Protein AF-A0ABD5MUF9-F1 (afdb_monomer)

Solvent-accessible surface area (backbone atoms only — not comparable to full-atom values): 9099 Å² total; per-residue (Å²): 129,83,79,82,75,67,53,58,84,74,44,80,39,81,43,61,37,58,87,75,66,50,76,43,80,43,74,34,86,46,48,68,30,83,45,72,37,87,88,76,69,48,63,31,39,34,41,48,25,14,28,60,41,70,47,76,44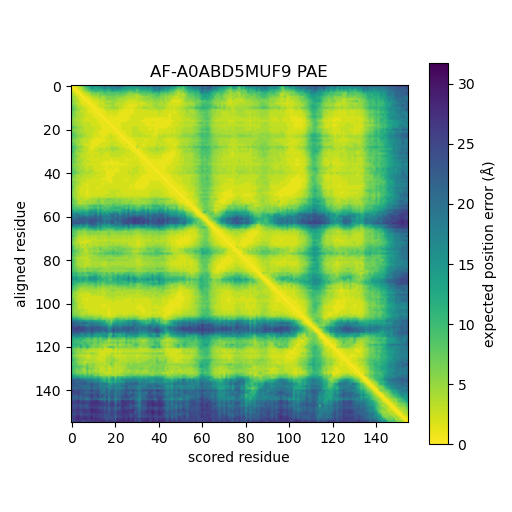,74,55,86,88,59,74,91,44,49,34,41,35,43,33,36,32,27,32,74,92,70,42,76,49,72,44,45,42,46,32,71,74,54,64,85,77,81,70,52,64,70,37,42,33,36,41,22,19,38,67,39,86,40,97,51,99,86,45,79,40,74,41,55,28,29,40,31,28,61,85,76,71,46,71,42,57,37,52,83,84,53,63,66,72,81,77,69,64,68,67,57,58,61,64,56,74,72,111

Foldseek 3Di:
DPDQFDWDDFAWFFDQALPPRDTDTDGGPFQWDWDADPPPRAIKIKGKWFWQDKDKDDDPPDDPQKIWMWTWTAGPPRDIAIFIFIFPHSDDQDHDGGFIKMWIWHWDQDPDNPDTDTWTFKMAGRVVRDMTGTDGPGDRPPPPPPPVVVVVVVD

pLDDT: mean 79.47, std 16.65, range [44.06, 97.06]

Nearest PDB structures (foldseek):
  3kjp-assembly1_A  TM=4.477E-01  e=1.718E-01  Homo sapiens
  7qxs-assembly1_P  TM=5.725E-01  e=8.587E-01  Homo sapiens
  4me3-assembly1_A  TM=2.870E-01  e=5.110E-01  Thermoplasma acidophilum
  6tny-assembly1_A  TM=5.438E-01  e=6.847E+00  Homo sapiens
  5uc0-assembly1_A  TM=3.154E-01  e=5.563E+00  Brucella abortus 2308

Secondary structure (DSSP, 8-state):
-PPPPPPPPPEEEEEE-TTT--EEEEEE-SSEEEEE-TTT--EEEEEEEEEEEEEEEE-TTS-TT-EEEEEEEEEGGGEEEEEEEEESS-------TT-EEEEEEEEEE-SSTT-EEEEEEEEEETTTTEEEEB-TT---TTSSTHHHHHHHTT-

Mean predicted aligned error: 8.71 Å

Radius of gyration: 15.87 Å; Cα contacts (8 Å, |Δi|>4): 346; chains: 1; bounding box: 39×47×42 Å

Structure (mmCIF, N/CA/C/O backbone):
data_AF-A0ABD5MUF9-F1
#
_entry.id   AF-A0ABD5MUF9-F1
#
loop_
_atom_site.group_PDB
_atom_site.id
_atom_site.type_symbol
_atom_site.label_atom_id
_atom_site.label_alt_id
_atom_site.label_comp_id
_atom_site.label_asym_id
_atom_site.label_entity_id
_atom_site.label_seq_id
_atom_site.pdbx_PDB_ins_code
_atom_site.Cartn_x
_atom_site.Cartn_y
_atom_site.Cartn_z
_atom_site.occupancy
_atom_site.B_iso_or_equiv
_atom_site.auth_seq_id
_atom_site.auth_comp_id
_atom_site.auth_asym_id
_atom_site.auth_atom_id
_atom_site.pdbx_PDB_model_num
ATOM 1 N N . MET A 1 1 ? 15.745 -0.325 -24.634 1.00 50.88 1 MET A N 1
ATOM 2 C CA . MET A 1 1 ? 15.212 0.650 -23.654 1.00 50.88 1 MET A CA 1
ATOM 3 C C . MET A 1 1 ? 14.303 -0.078 -22.671 1.00 50.88 1 MET A C 1
ATOM 5 O O . MET A 1 1 ? 13.508 -0.891 -23.134 1.00 50.88 1 MET A O 1
ATOM 9 N N . PRO A 1 2 ? 14.425 0.123 -21.346 1.00 61.91 2 PRO A N 1
ATOM 10 C CA . PRO A 1 2 ? 13.511 -0.502 -20.392 1.00 61.91 2 PRO A CA 1
ATOM 11 C C . PRO A 1 2 ? 12.081 0.002 -20.634 1.00 61.91 2 PRO A C 1
ATOM 13 O O . PRO A 1 2 ? 11.870 1.205 -20.775 1.00 61.91 2 PRO A O 1
ATOM 16 N N . LYS A 1 3 ? 11.105 -0.917 -20.708 1.00 73.62 3 LYS A N 1
ATOM 17 C CA . LYS A 1 3 ? 9.683 -0.560 -20.840 1.00 73.62 3 LYS A CA 1
ATOM 18 C C . LYS A 1 3 ? 9.282 0.342 -19.671 1.00 73.62 3 LYS A C 1
ATOM 20 O O . LYS A 1 3 ? 9.542 -0.007 -18.516 1.00 73.62 3 LYS A O 1
ATOM 25 N N . ARG A 1 4 ? 8.662 1.484 -19.980 1.00 79.38 4 ARG A N 1
ATOM 26 C CA . ARG A 1 4 ? 8.078 2.376 -18.976 1.00 79.38 4 ARG A CA 1
ATOM 27 C C . ARG A 1 4 ? 7.015 1.589 -18.210 1.00 79.38 4 ARG A C 1
ATOM 29 O O . ARG A 1 4 ? 6.207 0.901 -18.823 1.00 79.38 4 ARG A O 1
ATOM 36 N N . LEU A 1 5 ? 7.084 1.627 -16.886 1.00 83.62 5 LEU A N 1
ATOM 37 C CA . LEU A 1 5 ? 6.049 1.047 -16.039 1.00 83.62 5 LEU A CA 1
ATOM 38 C C . LEU A 1 5 ? 4.884 2.024 -15.965 1.00 83.62 5 LEU A C 1
ATOM 40 O O . LEU A 1 5 ? 5.111 3.224 -15.843 1.00 83.62 5 LEU A O 1
ATOM 44 N N . GLU A 1 6 ? 3.670 1.498 -16.040 1.00 84.81 6 GLU A N 1
ATOM 45 C CA . GLU A 1 6 ? 2.448 2.292 -15.989 1.00 84.81 6 GLU A CA 1
ATOM 46 C C . GLU A 1 6 ? 1.910 2.363 -14.551 1.00 84.81 6 GLU A C 1
ATOM 48 O O . GLU A 1 6 ? 2.137 1.439 -13.752 1.00 84.81 6 GLU A O 1
ATOM 53 N N . PRO A 1 7 ? 1.229 3.464 -14.185 1.00 85.69 7 PRO A N 1
ATOM 54 C CA . PRO A 1 7 ? 0.485 3.519 -12.937 1.00 85.69 7 PRO A CA 1
ATOM 55 C C . PRO A 1 7 ? -0.609 2.438 -12.925 1.00 85.69 7 PRO A C 1
ATOM 57 O O . PRO A 1 7 ? -1.060 1.999 -13.986 1.00 85.69 7 PRO A O 1
ATOM 60 N N . PRO A 1 8 ? -1.041 1.997 -11.736 1.00 90.06 8 PRO A N 1
ATOM 61 C CA . PRO A 1 8 ? -2.075 0.981 -11.636 1.00 90.06 8 PRO A CA 1
ATOM 62 C C . PRO A 1 8 ? -3.407 1.512 -12.194 1.00 90.06 8 PRO A C 1
ATOM 64 O O . PRO A 1 8 ? -3.678 2.712 -12.062 1.00 90.06 8 PRO A O 1
ATOM 67 N N . PRO A 1 9 ? -4.248 0.649 -12.795 1.00 92.25 9 PRO A N 1
ATOM 68 C CA . PRO A 1 9 ? -5.599 1.039 -13.173 1.00 92.25 9 PRO A CA 1
ATOM 69 C C . PRO A 1 9 ? -6.398 1.491 -11.941 1.00 92.25 9 PRO A C 1
ATOM 71 O O . PRO A 1 9 ? -6.075 1.161 -10.805 1.00 92.25 9 PRO A O 1
ATOM 74 N N . LEU A 1 10 ? -7.434 2.289 -12.166 1.00 92.88 10 LEU A N 1
ATOM 75 C CA . LEU A 1 10 ? -8.369 2.705 -11.122 1.00 92.88 10 LEU A CA 1
ATOM 76 C C . LEU A 1 10 ? -9.572 1.758 -11.109 1.00 92.88 10 LEU A C 1
ATOM 78 O O . LEU A 1 10 ? -9.891 1.156 -12.136 1.00 92.88 10 LEU A O 1
ATOM 82 N N . GLY A 1 11 ? -10.246 1.630 -9.966 1.00 93.56 11 GLY A N 1
ATOM 83 C CA . GLY A 1 11 ? -11.411 0.755 -9.840 1.00 93.56 11 GLY A CA 1
ATOM 84 C C . GLY A 1 11 ? -11.533 0.049 -8.487 1.00 93.56 11 GLY A C 1
ATOM 85 O O . GLY A 1 11 ? -10.944 0.491 -7.495 1.00 93.56 11 GLY A O 1
ATOM 86 N N . PRO A 1 12 ? -12.321 -1.040 -8.426 1.00 95.44 12 PRO A N 1
ATOM 87 C CA . PRO A 1 12 ? -12.573 -1.760 -7.189 1.00 95.44 12 PRO A CA 1
ATOM 88 C C . PRO A 1 12 ? -11.376 -2.629 -6.791 1.00 95.44 12 PRO A C 1
ATOM 90 O O . PRO A 1 12 ? -10.950 -3.516 -7.529 1.00 95.44 12 PRO A O 1
ATOM 93 N N . TYR A 1 13 ? -10.890 -2.428 -5.570 1.00 94.75 13 TYR A N 1
ATOM 94 C CA . TYR A 1 13 ? -9.824 -3.220 -4.964 1.00 94.75 13 TYR A CA 1
ATOM 95 C C . TYR A 1 13 ? -10.258 -3.774 -3.614 1.00 94.75 13 TYR A C 1
ATOM 97 O O . TYR A 1 13 ? -10.987 -3.118 -2.874 1.00 94.75 13 TYR A O 1
ATOM 105 N N . ARG A 1 14 ? -9.807 -4.986 -3.273 1.00 94.88 14 ARG A N 1
ATOM 106 C CA . ARG A 1 14 ? -9.969 -5.533 -1.919 1.00 94.88 14 ARG A CA 1
ATOM 107 C C . ARG A 1 14 ? -8.889 -4.940 -1.025 1.00 94.88 14 ARG A C 1
ATOM 109 O O . ARG A 1 14 ? -7.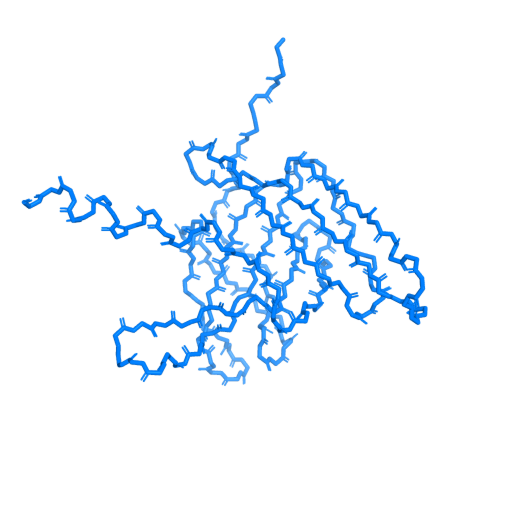725 -5.315 -1.127 1.00 94.88 14 ARG A O 1
ATOM 116 N N . ILE A 1 15 ? -9.287 -4.006 -0.173 1.00 94.50 15 ILE A N 1
ATOM 117 C CA . ILE A 1 15 ? -8.395 -3.261 0.707 1.00 94.50 15 ILE A CA 1
ATOM 118 C C . ILE A 1 15 ? -8.672 -3.657 2.152 1.00 94.50 15 ILE A C 1
ATOM 120 O O . ILE A 1 15 ? -9.818 -3.776 2.579 1.00 94.50 15 ILE A O 1
ATOM 124 N N . VAL A 1 16 ? -7.601 -3.850 2.913 1.00 95.00 16 VAL A N 1
ATOM 125 C CA . VAL A 1 16 ? -7.680 -4.110 4.350 1.00 95.00 16 VAL A CA 1
ATOM 126 C C . VAL A 1 16 ? -7.717 -2.785 5.110 1.00 95.00 16 VAL A C 1
ATOM 128 O O . VAL A 1 16 ? -6.868 -1.915 4.900 1.00 95.00 16 VAL A O 1
ATOM 131 N N . CYS A 1 17 ? -8.684 -2.638 6.011 1.00 94.38 17 CYS A N 1
ATOM 132 C CA . CYS A 1 17 ? -8.807 -1.477 6.880 1.00 94.38 17 CYS A CA 1
ATOM 133 C C . CYS A 1 17 ? -7.624 -1.401 7.866 1.00 94.38 17 CYS A C 1
ATOM 135 O O . CYS A 1 17 ? -7.423 -2.338 8.640 1.00 94.38 17 CYS A O 1
ATOM 137 N N . PRO A 1 18 ? -6.907 -0.266 7.959 1.00 92.88 18 PRO A N 1
ATOM 138 C CA . PRO A 1 18 ? -5.770 -0.125 8.869 1.00 92.88 18 PRO A CA 1
ATOM 139 C C . PRO A 1 18 ? -6.153 -0.018 10.357 1.00 92.88 18 PRO A C 1
ATOM 141 O O . PRO A 1 18 ? -5.269 0.048 11.205 1.00 92.88 18 PRO A O 1
ATOM 144 N N . TYR A 1 19 ? -7.446 0.058 10.694 1.00 91.62 19 TYR A N 1
ATOM 145 C CA . TYR A 1 19 ? -7.915 0.183 12.082 1.00 91.62 19 TYR A CA 1
ATOM 146 C C . TYR A 1 19 ? -8.461 -1.106 12.687 1.00 91.62 19 TYR A C 1
ATOM 148 O O . TYR A 1 19 ? -8.434 -1.245 13.904 1.00 91.62 19 TYR A O 1
ATOM 156 N N . CYS A 1 20 ? -9.054 -1.976 11.870 1.00 94.19 20 CYS A N 1
ATOM 157 C CA . CYS A 1 20 ? -9.742 -3.180 12.348 1.00 94.19 20 CYS A CA 1
ATOM 158 C C . CYS A 1 20 ? -9.472 -4.411 11.482 1.00 94.19 20 CYS A C 1
ATOM 160 O O . CYS A 1 20 ? -10.107 -5.436 11.693 1.00 94.19 20 CYS A O 1
ATOM 162 N N . GLU A 1 21 ? -8.607 -4.287 10.471 1.00 93.69 21 GLU A N 1
ATOM 163 C CA . GLU A 1 21 ? -8.122 -5.388 9.628 1.00 93.69 21 GLU A CA 1
ATOM 164 C C . GLU A 1 21 ? -9.200 -6.135 8.819 1.00 93.69 21 GLU A C 1
ATOM 166 O O . GLU A 1 21 ? -8.908 -7.096 8.107 1.00 93.69 21 GLU A O 1
ATOM 171 N N . SER A 1 22 ? -10.445 -5.651 8.844 1.00 95.38 22 SER A N 1
ATOM 172 C CA . SER A 1 22 ? -11.501 -6.114 7.942 1.00 95.38 22 SER A CA 1
ATOM 173 C C . SER A 1 22 ? -11.165 -5.791 6.483 1.00 95.38 22 SER A C 1
ATOM 175 O O . SER A 1 22 ? -10.512 -4.788 6.178 1.00 95.38 22 SER A O 1
ATOM 177 N N . LYS A 1 23 ? -11.594 -6.672 5.576 1.00 94.44 23 LYS A N 1
ATOM 178 C CA . LYS A 1 23 ? -11.379 -6.551 4.131 1.00 94.44 23 LYS A CA 1
ATOM 179 C C . LYS A 1 23 ? -12.646 -6.039 3.470 1.00 94.44 23 LYS A C 1
ATOM 181 O O . LYS A 1 23 ? -13.646 -6.747 3.479 1.00 94.44 23 LYS A O 1
ATOM 1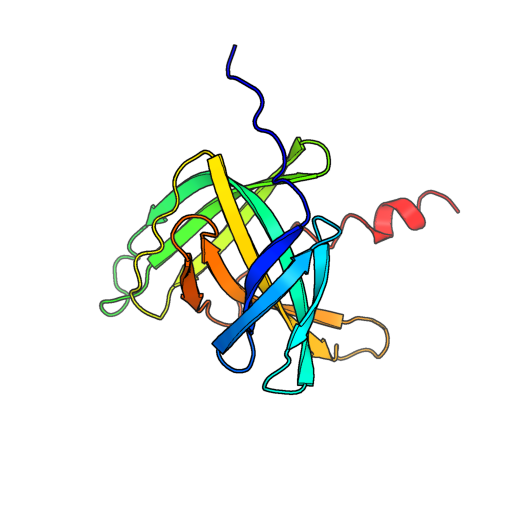86 N N . ASP A 1 24 ? -12.543 -4.892 2.812 1.00 93.94 24 ASP A N 1
ATOM 187 C CA . ASP A 1 24 ? -13.644 -4.274 2.078 1.00 93.94 24 ASP A CA 1
ATOM 188 C C . ASP A 1 24 ? -13.260 -4.027 0.619 1.00 93.94 24 ASP A C 1
ATOM 190 O O . ASP A 1 24 ? -12.096 -3.780 0.290 1.00 93.94 24 ASP A O 1
ATOM 194 N N . SER A 1 25 ? -14.249 -4.074 -0.274 1.00 95.56 25 SER A N 1
ATOM 195 C CA . SER A 1 25 ? -14.058 -3.591 -1.639 1.00 95.56 25 SER A CA 1
ATOM 196 C C . SER A 1 25 ? -14.164 -2.068 -1.650 1.00 95.56 25 SER A C 1
ATOM 198 O O . SER A 1 25 ? -15.203 -1.514 -1.305 1.00 95.56 25 SER A O 1
ATOM 200 N N . GLN A 1 26 ? -13.081 -1.396 -2.030 1.00 95.56 26 GLN A N 1
ATOM 201 C CA . GLN A 1 26 ? -12.996 0.059 -2.117 1.00 95.56 26 GLN A CA 1
ATOM 202 C C . GLN A 1 26 ? -12.817 0.459 -3.578 1.00 95.56 26 GLN A C 1
ATOM 204 O O . GLN A 1 26 ? -11.956 -0.087 -4.270 1.00 95.56 26 GLN A O 1
ATOM 209 N N . ASN A 1 27 ? -13.628 1.404 -4.051 1.00 94.88 27 ASN A N 1
ATOM 210 C CA . ASN A 1 27 ? -13.508 1.934 -5.404 1.00 94.88 27 ASN A CA 1
ATOM 211 C C . ASN A 1 27 ? -12.512 3.098 -5.414 1.00 94.88 27 ASN A C 1
ATOM 213 O O . ASN A 1 27 ? -12.837 4.207 -4.992 1.00 94.88 27 ASN A O 1
ATOM 217 N N . LEU A 1 28 ? -11.285 2.836 -5.859 1.00 93.75 28 LEU A N 1
ATOM 218 C CA . LEU A 1 28 ? -10.207 3.819 -5.852 1.00 93.75 28 LEU A CA 1
ATOM 219 C C . LEU A 1 28 ? -10.273 4.653 -7.131 1.00 93.75 28 LEU A C 1
ATOM 221 O O . LEU A 1 28 ? -10.048 4.143 -8.227 1.00 93.75 28 LEU A O 1
ATOM 225 N N . THR A 1 29 ? -10.574 5.941 -6.980 1.00 90.56 29 THR A N 1
ATOM 226 C CA . THR A 1 29 ? -10.743 6.894 -8.092 1.00 90.56 29 THR A CA 1
ATOM 227 C C . THR A 1 29 ? -9.494 7.720 -8.366 1.00 90.56 29 THR A C 1
ATOM 229 O O . THR A 1 29 ? -9.419 8.406 -9.378 1.00 90.56 29 THR A O 1
ATOM 232 N N . ASN A 1 30 ? -8.510 7.663 -7.471 1.00 91.25 30 ASN A N 1
ATOM 233 C CA . ASN A 1 30 ? -7.243 8.370 -7.574 1.00 91.25 30 ASN A CA 1
ATOM 234 C C . ASN A 1 30 ? -6.120 7.534 -6.951 1.00 91.25 30 ASN A C 1
ATOM 236 O O . ASN A 1 30 ? -6.359 6.682 -6.094 1.00 91.25 30 ASN A O 1
ATOM 240 N N . THR A 1 31 ? -4.868 7.851 -7.303 1.00 89.75 31 THR A N 1
ATOM 241 C CA . THR A 1 31 ? -3.677 7.298 -6.630 1.00 89.75 31 THR A CA 1
ATOM 242 C C . THR A 1 31 ? -3.748 7.451 -5.116 1.00 89.75 31 THR A C 1
ATOM 244 O O . THR A 1 31 ? -3.363 6.533 -4.406 1.00 89.75 31 THR A O 1
ATOM 247 N N . PHE A 1 32 ? -4.249 8.588 -4.631 1.00 90.19 32 PHE A N 1
ATOM 248 C CA . PHE A 1 32 ? -4.603 8.783 -3.231 1.00 90.19 32 PHE A CA 1
ATOM 249 C C . PHE A 1 32 ? -6.116 8.866 -3.118 1.00 90.19 32 PHE A C 1
ATOM 251 O O . PHE A 1 32 ? -6.713 9.779 -3.684 1.00 90.19 32 PHE A O 1
ATOM 258 N N . SER A 1 33 ? -6.716 7.931 -2.391 1.00 91.62 33 SER A N 1
ATOM 259 C CA . SER A 1 33 ? -8.163 7.876 -2.193 1.00 91.62 33 SER A CA 1
ATOM 260 C C . SER A 1 33 ? -8.489 7.811 -0.706 1.00 91.62 33 SER A C 1
ATOM 262 O O . SER A 1 33 ? -7.858 7.057 0.040 1.00 91.62 33 SER A O 1
ATOM 264 N N . ASP A 1 34 ? -9.471 8.600 -0.281 1.00 93.31 34 ASP A N 1
ATOM 265 C CA . ASP A 1 34 ? -10.073 8.468 1.043 1.00 93.31 34 ASP A CA 1
ATOM 266 C C . ASP A 1 34 ? -11.091 7.324 1.004 1.00 93.31 34 ASP A C 1
ATOM 268 O O . ASP A 1 34 ? -11.888 7.209 0.074 1.00 93.31 34 ASP A O 1
ATOM 272 N N . CYS A 1 35 ? -11.024 6.446 1.995 1.00 94.75 35 CYS A N 1
ATOM 273 C CA . CYS A 1 35 ? -11.855 5.257 2.125 1.00 94.75 35 CYS A CA 1
ATOM 274 C C . CYS A 1 35 ? -12.596 5.299 3.461 1.00 94.75 35 CYS A C 1
ATOM 276 O O . CYS A 1 35 ? -12.081 5.815 4.456 1.00 94.75 35 CYS A O 1
ATOM 278 N N . LEU A 1 36 ? -13.787 4.706 3.499 1.00 95.88 36 LEU A N 1
ATOM 279 C CA . LEU A 1 36 ? -14.557 4.501 4.721 1.00 95.88 36 LEU A CA 1
ATOM 280 C C . LEU A 1 36 ? -14.676 2.999 4.970 1.00 95.88 36 LEU A C 1
ATOM 282 O O . LEU A 1 36 ? -15.096 2.249 4.089 1.00 95.88 36 LEU A O 1
ATOM 286 N N . CYS A 1 37 ? -14.276 2.552 6.158 1.00 95.75 37 CYS A N 1
ATOM 287 C CA . CYS A 1 37 ? -14.411 1.153 6.544 1.00 95.75 37 CYS A CA 1
ATOM 288 C C . CYS A 1 37 ? -15.872 0.831 6.873 1.00 95.75 37 CYS A C 1
ATOM 290 O O . CYS A 1 37 ? -16.451 1.480 7.747 1.00 95.75 37 CYS A O 1
ATOM 292 N N . SER A 1 38 ? -16.445 -0.189 6.234 1.00 96.56 38 SER A N 1
ATOM 293 C CA . SER A 1 38 ? -17.830 -0.605 6.481 1.00 96.56 38 SER A CA 1
ATOM 294 C C . SER A 1 38 ? -18.002 -1.280 7.845 1.00 96.56 38 SER A C 1
ATOM 296 O O . SER A 1 38 ? -19.059 -1.172 8.458 1.00 96.56 38 SER A O 1
ATOM 298 N N . ASN A 1 39 ? -16.940 -1.911 8.358 1.00 97.06 39 ASN A N 1
ATOM 299 C CA . ASN A 1 39 ? -16.967 -2.638 9.625 1.00 97.06 39 ASN A CA 1
ATOM 300 C C . ASN A 1 39 ? -16.845 -1.721 10.855 1.00 97.06 39 ASN A C 1
ATOM 302 O O . ASN A 1 39 ? -17.572 -1.886 11.827 1.00 97.06 39 ASN A O 1
ATOM 306 N N . CYS A 1 40 ? -15.914 -0.758 10.846 1.00 96.56 40 CYS A N 1
ATOM 307 C CA . CYS A 1 40 ? -15.646 0.090 12.019 1.00 96.56 40 CYS A CA 1
ATOM 308 C C . CYS A 1 40 ? -16.031 1.565 11.847 1.00 96.56 40 CYS A C 1
ATOM 310 O O . CYS A 1 40 ? -15.836 2.349 12.776 1.00 96.56 40 CYS A O 1
ATOM 312 N N . GLY A 1 41 ? -16.516 1.966 10.667 1.00 95.81 41 GLY A N 1
ATOM 313 C CA . GLY A 1 41 ? -16.954 3.335 10.375 1.00 95.81 41 GLY A CA 1
ATOM 314 C C . GLY A 1 41 ? -15.840 4.387 10.349 1.00 95.81 41 GLY A C 1
ATOM 315 O O . GLY A 1 41 ? -16.123 5.575 10.219 1.00 95.81 41 GLY A O 1
ATOM 316 N N . LYS A 1 42 ? -14.568 3.994 10.490 1.00 94.38 42 LYS A N 1
ATOM 317 C CA . LYS A 1 42 ? -13.434 4.928 10.475 1.00 94.38 42 LYS A CA 1
ATOM 318 C C . LYS A 1 42 ? -12.994 5.226 9.047 1.00 94.38 42 LYS A C 1
ATOM 320 O O . LYS A 1 42 ? -12.882 4.312 8.223 1.00 94.38 42 LYS A O 1
ATOM 325 N N . SER A 1 43 ? -12.701 6.495 8.778 1.00 94.12 43 SER A N 1
ATOM 326 C CA . SER A 1 43 ? -12.064 6.921 7.536 1.00 94.12 43 SER A CA 1
ATOM 327 C C . SER A 1 43 ? -10.564 6.637 7.570 1.00 94.12 43 SER A C 1
ATOM 329 O O . SER A 1 43 ? -9.911 6.745 8.607 1.00 94.12 43 SER A O 1
ATOM 331 N N . PHE A 1 44 ? -10.008 6.257 6.427 1.00 93.56 44 PHE A N 1
ATOM 332 C CA . PHE A 1 44 ? -8.581 6.026 6.236 1.00 93.56 44 PHE A CA 1
ATOM 333 C C . PHE A 1 44 ? -8.175 6.440 4.825 1.00 93.56 44 PHE A C 1
ATOM 335 O O . PHE A 1 44 ? -9.023 6.555 3.943 1.00 93.56 44 PHE A O 1
ATOM 342 N N . ARG A 1 45 ? -6.880 6.656 4.590 1.00 92.69 45 ARG A N 1
ATOM 343 C CA . ARG A 1 45 ? -6.375 6.992 3.252 1.00 92.69 45 ARG A CA 1
ATOM 344 C C . ARG A 1 45 ? -5.633 5.810 2.655 1.00 92.69 45 ARG A C 1
ATOM 346 O O . ARG A 1 45 ? -4.970 5.065 3.374 1.00 92.69 45 ARG A O 1
ATOM 353 N N . VAL A 1 46 ? -5.727 5.653 1.343 1.00 93.25 46 VAL A N 1
ATOM 354 C CA . VAL A 1 46 ? -5.036 4.610 0.585 1.00 93.25 46 VAL A CA 1
ATOM 355 C C . VAL A 1 46 ? -4.189 5.250 -0.504 1.00 93.25 46 VAL A C 1
ATOM 357 O O . VAL A 1 46 ? -4.670 6.118 -1.230 1.00 93.25 46 VAL A O 1
ATOM 360 N N . LEU A 1 47 ? -2.939 4.805 -0.623 1.00 92.56 47 LEU A N 1
ATOM 361 C CA . LEU A 1 47 ? -2.081 5.039 -1.780 1.00 92.56 47 LEU A CA 1
ATOM 362 C C . LEU A 1 47 ? -2.077 3.784 -2.654 1.00 92.56 47 LEU A C 1
ATOM 364 O O . LEU A 1 47 ? -1.600 2.750 -2.197 1.00 92.56 47 LEU A O 1
ATOM 368 N N . LEU A 1 48 ? -2.538 3.878 -3.898 1.00 94.19 48 LEU A N 1
ATOM 369 C CA . LEU A 1 48 ? -2.451 2.817 -4.903 1.00 94.19 48 LEU A CA 1
ATOM 370 C C . LEU A 1 48 ? -1.252 3.064 -5.826 1.00 94.19 48 LEU A C 1
ATOM 372 O O . LEU A 1 48 ? -1.108 4.152 -6.391 1.00 94.19 48 LEU A O 1
ATOM 376 N N . THR A 1 49 ? -0.382 2.070 -5.990 1.00 94.31 49 THR A N 1
ATOM 377 C CA . THR A 1 49 ? 0.877 2.248 -6.723 1.00 94.31 49 THR A CA 1
ATOM 378 C C . THR A 1 49 ? 1.386 0.959 -7.375 1.00 94.31 49 THR A C 1
ATOM 380 O O . THR A 1 49 ? 0.983 -0.142 -7.004 1.00 94.31 49 THR A O 1
ATOM 383 N N . THR A 1 50 ? 2.285 1.101 -8.350 1.00 94.69 50 THR A N 1
ATOM 384 C CA . THR A 1 50 ? 2.970 -0.018 -9.010 1.00 94.69 50 THR A CA 1
ATOM 385 C C . THR A 1 50 ? 4.367 -0.189 -8.424 1.00 94.69 50 THR A C 1
ATOM 387 O O . THR A 1 50 ? 5.138 0.769 -8.335 1.00 94.69 50 THR A O 1
ATOM 390 N N . VAL A 1 51 ? 4.744 -1.411 -8.067 1.00 93.75 51 VAL A N 1
ATOM 391 C CA . VAL A 1 51 ? 6.079 -1.732 -7.550 1.00 93.75 51 VAL A CA 1
ATOM 392 C C . VAL A 1 51 ? 7.087 -1.680 -8.690 1.00 93.75 51 VAL A C 1
ATOM 394 O O . VAL A 1 51 ? 6.970 -2.388 -9.687 1.00 93.75 51 VAL A O 1
ATOM 397 N N . ARG A 1 52 ? 8.149 -0.894 -8.540 1.00 92.50 52 ARG A N 1
ATOM 398 C CA . ARG A 1 52 ? 9.303 -0.933 -9.445 1.00 92.50 52 ARG A CA 1
ATOM 399 C C . ARG A 1 52 ? 10.315 -1.969 -8.981 1.00 92.50 52 ARG A C 1
ATOM 401 O O . ARG A 1 52 ? 10.757 -2.799 -9.775 1.00 92.50 52 ARG A O 1
ATOM 408 N N . ALA A 1 53 ? 10.682 -1.909 -7.707 1.00 89.31 53 ALA A N 1
ATOM 409 C CA . ALA A 1 53 ? 11.642 -2.812 -7.093 1.00 89.31 53 ALA A CA 1
ATOM 410 C C . ALA A 1 53 ? 11.393 -2.906 -5.588 1.00 89.31 53 ALA A C 1
ATOM 412 O O . ALA A 1 53 ? 11.005 -1.926 -4.960 1.00 89.31 53 ALA A O 1
ATOM 413 N N . LYS A 1 54 ? 11.699 -4.062 -5.008 1.00 90.56 54 LYS A N 1
ATOM 414 C CA . LYS A 1 54 ? 11.689 -4.293 -3.565 1.00 90.56 54 LYS A CA 1
ATOM 415 C C . LYS A 1 54 ? 13.058 -4.799 -3.137 1.00 90.56 54 LYS A C 1
ATOM 417 O O . LYS A 1 54 ? 13.652 -5.643 -3.807 1.00 90.56 54 LYS A O 1
ATOM 422 N N . ARG A 1 55 ? 13.544 -4.309 -2.004 1.00 88.06 55 ARG A N 1
ATOM 423 C CA . ARG A 1 55 ? 14.679 -4.870 -1.272 1.00 88.06 55 ARG A CA 1
ATOM 424 C C . ARG A 1 55 ? 14.240 -5.112 0.163 1.00 88.06 55 ARG A C 1
ATOM 426 O O . ARG A 1 55 ? 13.584 -4.259 0.744 1.00 88.06 55 ARG A O 1
ATOM 433 N N . GLY A 1 56 ? 14.568 -6.280 0.700 1.00 83.19 56 GLY A N 1
ATOM 434 C CA . GLY A 1 56 ? 14.385 -6.598 2.112 1.00 83.19 56 GLY A CA 1
ATOM 435 C C . GLY A 1 56 ? 1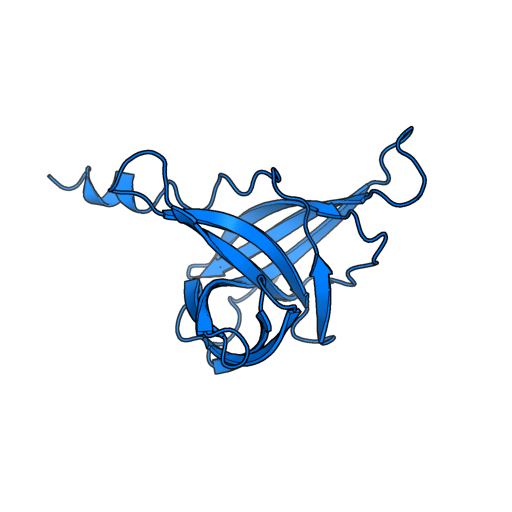5.740 -6.910 2.729 1.00 83.19 56 GLY A C 1
ATOM 436 O O . GLY A 1 56 ? 16.542 -7.608 2.103 1.00 83.19 56 GLY A O 1
ATOM 437 N N . ARG A 1 57 ? 16.008 -6.399 3.928 1.00 82.69 57 ARG A N 1
ATOM 438 C CA . ARG A 1 57 ? 17.212 -6.709 4.697 1.00 82.69 57 ARG A CA 1
ATOM 439 C C . ARG A 1 57 ? 16.804 -7.253 6.059 1.00 82.69 57 ARG A C 1
ATOM 441 O O . ARG A 1 57 ? 15.991 -6.654 6.753 1.00 82.69 57 ARG A O 1
ATOM 448 N N . ALA A 1 58 ? 17.382 -8.391 6.439 1.00 74.62 58 ALA A N 1
ATOM 449 C CA . ALA A 1 58 ? 17.308 -8.851 7.818 1.00 74.62 58 ALA A CA 1
ATOM 450 C C . ALA A 1 58 ? 18.211 -7.956 8.677 1.00 74.62 58 ALA A C 1
ATOM 452 O O . ALA A 1 58 ? 19.407 -7.819 8.390 1.00 74.62 58 ALA A O 1
ATOM 453 N N . THR A 1 59 ? 17.653 -7.337 9.709 1.00 68.75 59 THR A N 1
ATOM 454 C CA . THR A 1 59 ? 18.402 -6.510 10.656 1.00 68.75 59 THR A CA 1
ATOM 455 C C . THR A 1 59 ? 19.206 -7.429 11.579 1.00 68.75 59 THR A C 1
ATOM 457 O O . THR A 1 59 ? 18.651 -8.200 12.361 1.00 68.75 59 THR A O 1
ATOM 460 N N . LYS A 1 60 ? 20.544 -7.406 11.465 1.00 60.97 60 LYS A N 1
ATOM 461 C CA . LYS A 1 60 ? 21.432 -8.176 12.355 1.00 60.97 60 LYS A CA 1
ATOM 462 C C . LYS A 1 60 ? 21.265 -7.672 13.793 1.00 60.97 60 LYS A C 1
ATOM 464 O O . LYS A 1 60 ? 21.503 -6.498 14.046 1.00 60.97 60 LYS A O 1
ATOM 469 N N . GLY A 1 61 ? 20.920 -8.564 14.723 1.00 61.66 61 GLY A N 1
ATOM 470 C CA . GLY A 1 61 ? 20.905 -8.278 16.165 1.00 61.66 61 GLY A CA 1
ATOM 471 C C . GLY A 1 61 ? 19.543 -7.922 16.771 1.00 61.66 61 GLY A C 1
ATOM 472 O O . GLY A 1 61 ? 19.438 -7.877 17.993 1.00 61.66 61 GLY A O 1
ATOM 473 N N . MET A 1 62 ? 18.492 -7.732 15.967 1.00 56.38 62 MET A N 1
ATOM 474 C CA . MET A 1 62 ? 17.115 -7.667 16.476 1.00 56.38 62 MET A CA 1
ATOM 475 C C . MET A 1 62 ? 16.544 -9.080 16.636 1.00 56.38 62 MET A C 1
ATOM 477 O O . MET A 1 62 ? 16.875 -9.985 15.868 1.00 56.38 62 MET A O 1
ATOM 481 N N . ARG A 1 63 ? 15.714 -9.279 17.669 1.00 54.59 63 ARG A N 1
ATOM 482 C CA . ARG A 1 63 ? 15.048 -10.559 17.965 1.00 54.59 63 ARG A CA 1
ATOM 483 C C . ARG A 1 63 ? 14.356 -11.091 16.702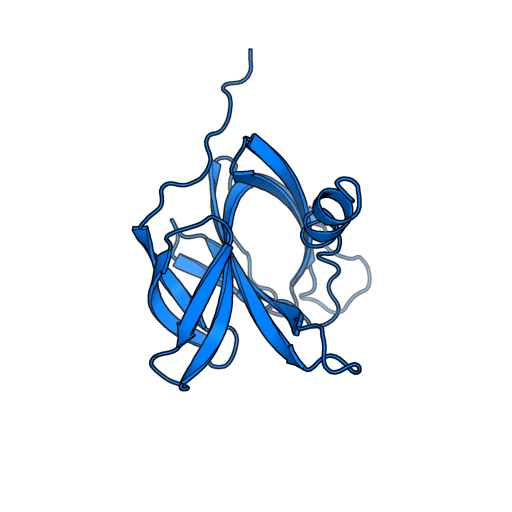 1.00 54.59 63 ARG A C 1
ATOM 485 O O . ARG A 1 63 ? 13.833 -10.316 15.907 1.00 54.59 63 ARG A O 1
ATOM 492 N N . CYS A 1 64 ? 14.408 -12.407 16.504 1.00 54.47 64 CYS A N 1
ATOM 493 C CA . CYS A 1 64 ? 13.917 -13.106 15.316 1.00 54.47 64 CYS A CA 1
ATOM 494 C C . CYS A 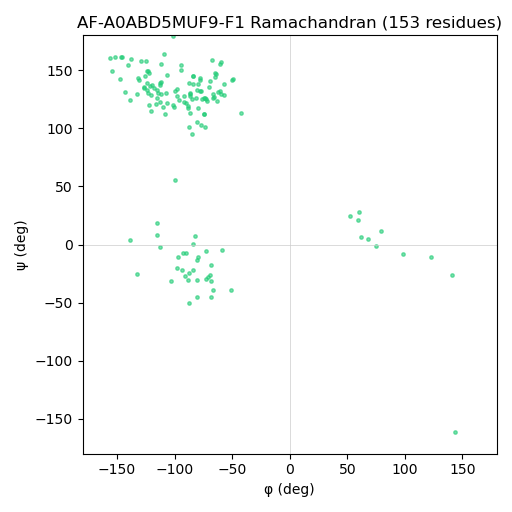1 64 ? 12.555 -12.570 14.835 1.00 54.47 64 CYS A C 1
ATOM 496 O O . CYS A 1 64 ? 11.562 -12.753 15.529 1.00 54.47 64 CYS A O 1
ATOM 498 N N . GLY A 1 65 ? 12.504 -11.938 13.656 1.00 61.16 65 GLY A N 1
ATOM 499 C CA . GLY A 1 65 ? 11.237 -11.556 13.014 1.00 61.16 65 GLY A CA 1
ATOM 500 C C . GLY A 1 65 ? 11.229 -10.200 12.312 1.00 61.16 65 GLY A C 1
ATOM 501 O O . GLY A 1 65 ? 10.501 -10.051 11.339 1.00 61.16 65 GLY A O 1
ATOM 502 N N . HIS A 1 66 ? 12.072 -9.249 12.723 1.00 70.38 66 HIS A N 1
ATOM 503 C CA . HIS A 1 66 ? 12.064 -7.911 12.125 1.00 70.38 66 HIS A CA 1
ATOM 504 C C . HIS A 1 66 ? 12.756 -7.889 10.758 1.00 70.38 66 HIS A C 1
ATOM 506 O O . HIS A 1 66 ? 13.863 -8.416 10.582 1.00 70.38 66 HIS A O 1
ATOM 512 N N . ARG A 1 67 ? 12.102 -7.272 9.771 1.00 76.75 67 ARG A N 1
ATOM 513 C CA . ARG A 1 67 ? 12.672 -7.044 8.439 1.00 76.75 67 ARG A CA 1
ATOM 514 C C . ARG A 1 67 ? 12.451 -5.614 8.003 1.00 76.75 67 ARG A C 1
ATOM 516 O O . ARG A 1 67 ? 11.327 -5.129 7.988 1.00 76.75 67 ARG A O 1
ATOM 523 N N . GLU A 1 68 ? 13.530 -4.988 7.563 1.00 82.00 68 GLU A N 1
ATOM 524 C CA . GLU A 1 68 ? 13.469 -3.691 6.916 1.00 82.00 68 GLU A CA 1
ATOM 525 C C . GLU A 1 68 ? 13.220 -3.888 5.418 1.00 82.00 68 GLU A C 1
ATOM 527 O O . GLU A 1 68 ? 13.911 -4.662 4.744 1.00 82.00 68 GLU A O 1
ATOM 532 N N . TYR A 1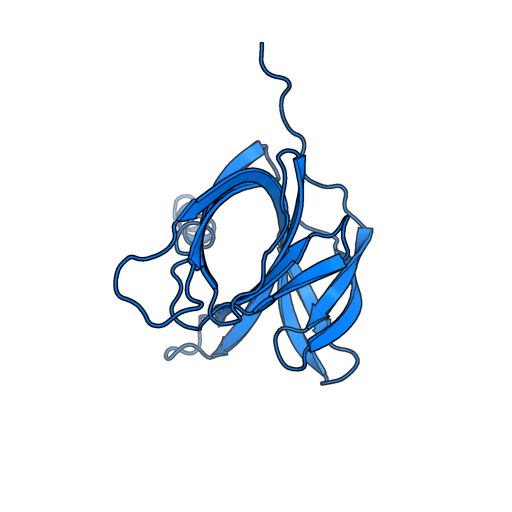 69 ? 12.237 -3.178 4.884 1.00 84.81 69 TYR A N 1
ATOM 533 C CA . TYR A 1 69 ? 11.878 -3.179 3.478 1.00 84.81 69 TYR A CA 1
ATOM 534 C C . TYR A 1 69 ? 12.055 -1.789 2.881 1.00 84.81 69 TYR A C 1
ATOM 536 O O . TYR A 1 69 ? 11.611 -0.791 3.437 1.00 84.81 69 TYR A O 1
ATOM 544 N N . ILE A 1 70 ? 12.661 -1.746 1.696 1.00 87.94 70 ILE A N 1
ATOM 545 C CA . ILE A 1 70 ? 12.749 -0.563 0.842 1.00 87.94 70 ILE A CA 1
ATOM 546 C C . ILE A 1 70 ? 12.073 -0.910 -0.481 1.00 87.94 70 ILE A C 1
ATOM 548 O O . ILE A 1 70 ? 12.543 -1.775 -1.229 1.00 87.94 70 ILE A O 1
ATOM 552 N N . ILE A 1 71 ? 10.971 -0.235 -0.785 1.00 88.94 71 ILE A N 1
ATOM 553 C CA . ILE A 1 71 ? 10.180 -0.437 -1.995 1.00 88.94 71 ILE A CA 1
ATOM 554 C C . ILE A 1 71 ? 10.216 0.835 -2.828 1.00 88.94 71 ILE A C 1
ATOM 556 O O . ILE A 1 71 ? 9.787 1.901 -2.398 1.00 88.94 71 ILE A O 1
ATOM 560 N N . ARG A 1 72 ? 10.713 0.710 -4.054 1.00 90.12 72 ARG A N 1
ATOM 561 C CA . ARG A 1 72 ? 10.584 1.739 -5.083 1.00 90.12 72 ARG A CA 1
ATOM 562 C C . ARG A 1 72 ? 9.246 1.554 -5.764 1.00 90.12 72 ARG A C 1
ATOM 564 O O . ARG A 1 72 ? 8.965 0.464 -6.268 1.00 90.12 72 ARG A O 1
ATOM 571 N N . ILE A 1 73 ? 8.453 2.608 -5.797 1.00 91.00 73 ILE A N 1
ATOM 572 C CA . ILE A 1 73 ? 7.088 2.597 -6.304 1.00 91.00 73 ILE A CA 1
ATOM 573 C C . ILE A 1 73 ? 6.905 3.656 -7.387 1.00 91.00 73 ILE A C 1
ATOM 575 O O . ILE A 1 73 ? 7.664 4.624 -7.455 1.00 91.00 73 ILE A O 1
ATOM 579 N N . ILE A 1 74 ? 5.896 3.468 -8.228 1.00 89.56 74 ILE A N 1
ATOM 580 C CA . ILE A 1 74 ? 5.510 4.400 -9.284 1.00 89.56 74 ILE A CA 1
ATOM 581 C C . ILE A 1 74 ? 4.064 4.808 -9.064 1.00 89.56 74 ILE A C 1
ATOM 583 O O . ILE A 1 74 ? 3.149 3.978 -9.050 1.00 89.56 74 ILE A O 1
ATOM 587 N N . ILE A 1 75 ? 3.871 6.105 -8.879 1.00 87.81 75 ILE A N 1
ATOM 588 C CA . ILE A 1 75 ? 2.559 6.723 -8.711 1.00 87.81 75 ILE A CA 1
ATOM 589 C C . ILE A 1 75 ? 2.113 7.400 -10.018 1.00 87.81 75 ILE A C 1
ATOM 591 O O . ILE A 1 75 ? 2.832 7.384 -11.025 1.00 87.81 75 ILE A O 1
ATOM 595 N N . SER A 1 76 ? 0.921 8.005 -10.014 1.00 82.38 76 SER A N 1
ATOM 596 C CA . SER A 1 76 ? 0.420 8.789 -11.151 1.00 82.38 76 SER A CA 1
ATOM 597 C C . SER A 1 76 ? 1.444 9.803 -11.665 1.00 82.38 76 SER A C 1
ATOM 599 O O . SER A 1 76 ? 2.192 10.409 -10.899 1.00 82.38 76 SER A O 1
ATOM 601 N N . GLY A 1 77 ? 1.480 9.984 -12.987 1.00 81.88 77 GLY A N 1
ATOM 602 C CA . GLY A 1 77 ? 2.459 10.851 -13.647 1.00 81.88 77 GLY A CA 1
ATOM 603 C C . GLY A 1 77 ? 3.849 10.226 -13.824 1.00 81.88 77 GLY A C 1
ATOM 604 O O . GLY A 1 77 ? 4.778 10.937 -14.194 1.00 81.88 77 GLY A O 1
ATOM 605 N N . ASN A 1 78 ? 4.002 8.911 -13.607 1.00 81.00 78 ASN A N 1
ATOM 606 C CA . ASN A 1 78 ? 5.281 8.184 -13.679 1.00 81.00 78 ASN A CA 1
ATOM 607 C C . ASN A 1 78 ? 6.334 8.686 -12.683 1.00 81.00 78 ASN A C 1
ATOM 609 O O . ASN A 1 78 ? 7.537 8.600 -12.935 1.00 81.00 78 ASN A O 1
ATOM 613 N N . VAL A 1 79 ? 5.873 9.226 -11.561 1.00 85.19 79 VAL A N 1
ATOM 614 C CA . VAL A 1 79 ? 6.741 9.729 -10.506 1.00 85.19 79 VAL A CA 1
ATOM 615 C C . VAL A 1 79 ? 7.198 8.550 -9.651 1.00 85.19 79 VAL A C 1
ATOM 617 O O . VAL A 1 79 ? 6.377 7.770 -9.168 1.00 85.19 79 VAL A O 1
ATOM 620 N N . GLU A 1 80 ? 8.512 8.409 -9.480 1.00 86.94 80 GLU A N 1
ATOM 621 C CA . GLU A 1 80 ? 9.094 7.387 -8.610 1.00 86.94 80 GLU A CA 1
ATOM 622 C C . GLU A 1 80 ? 9.215 7.905 -7.177 1.00 86.94 80 GLU A C 1
ATOM 624 O O . GLU A 1 80 ? 9.580 9.062 -6.935 1.00 86.94 80 GLU A O 1
ATOM 629 N N . ARG A 1 81 ? 8.894 7.036 -6.221 1.00 86.44 81 ARG A N 1
ATOM 630 C CA . ARG A 1 81 ? 9.012 7.295 -4.785 1.00 86.44 81 ARG A CA 1
ATOM 631 C C . ARG A 1 81 ? 9.586 6.078 -4.079 1.00 86.44 81 ARG A C 1
ATOM 633 O O . ARG A 1 81 ? 9.527 4.962 -4.599 1.00 86.44 81 ARG A O 1
ATOM 640 N N . VAL A 1 82 ? 10.128 6.298 -2.889 1.00 86.38 82 VAL A N 1
ATOM 641 C CA . VAL A 1 82 ? 10.633 5.234 -2.025 1.00 86.38 82 VAL A CA 1
ATOM 642 C C . VAL A 1 82 ? 9.740 5.127 -0.795 1.00 86.38 82 VAL A C 1
ATOM 644 O O . VAL A 1 82 ? 9.448 6.119 -0.135 1.00 86.38 82 VAL A O 1
ATOM 647 N N . LEU A 1 83 ? 9.302 3.907 -0.496 1.00 84.69 83 LEU A N 1
ATOM 648 C CA . LEU A 1 83 ? 8.690 3.537 0.772 1.00 84.69 83 LEU A CA 1
ATOM 649 C C . LEU A 1 83 ? 9.701 2.699 1.547 1.00 84.69 83 LEU A C 1
ATOM 651 O O . LEU A 1 83 ? 10.132 1.656 1.059 1.00 84.69 83 LEU A O 1
ATOM 655 N N . GLN A 1 84 ? 10.071 3.142 2.740 1.00 83.69 84 GLN A N 1
ATOM 656 C CA . GLN A 1 84 ? 10.918 2.388 3.657 1.00 83.69 84 GLN A CA 1
ATOM 657 C C . GLN A 1 84 ? 10.093 2.054 4.890 1.00 83.69 84 GLN A C 1
ATOM 659 O O . GLN A 1 84 ? 9.388 2.937 5.368 1.00 83.69 84 GLN A O 1
ATOM 664 N N . PHE A 1 85 ? 10.121 0.806 5.355 1.00 80.88 85 PHE A N 1
ATOM 665 C CA . PHE A 1 85 ? 9.363 0.363 6.525 1.00 80.88 85 PHE A CA 1
ATOM 666 C C . PHE A 1 85 ? 9.951 -0.866 7.197 1.00 80.88 85 PHE A C 1
ATOM 668 O O . PHE A 1 85 ? 10.690 -1.627 6.579 1.00 80.88 85 PHE A O 1
ATOM 675 N N . GLU A 1 86 ? 9.571 -1.072 8.453 1.00 79.06 86 GLU A N 1
ATOM 676 C CA . GLU A 1 86 ? 9.886 -2.274 9.213 1.00 79.06 86 GLU A CA 1
ATOM 677 C C . GLU A 1 86 ? 8.627 -3.128 9.372 1.00 79.06 86 GLU A C 1
ATOM 679 O O . GLU A 1 86 ? 7.550 -2.635 9.716 1.00 79.06 86 GLU A O 1
ATOM 684 N N . ASP A 1 87 ? 8.761 -4.414 9.061 1.00 79.19 87 ASP A N 1
ATOM 685 C CA . ASP A 1 87 ? 7.759 -5.431 9.351 1.00 79.19 87 ASP A CA 1
ATOM 686 C C . ASP A 1 87 ? 8.028 -6.032 10.729 1.00 79.19 87 ASP A C 1
ATOM 688 O O . ASP A 1 87 ? 9.096 -6.596 10.979 1.00 79.19 87 ASP A O 1
ATOM 692 N N . VAL A 1 88 ? 7.025 -5.916 11.592 1.00 72.75 88 VAL A N 1
ATOM 693 C CA . VAL A 1 88 ? 6.991 -6.453 12.958 1.00 72.75 88 VAL A CA 1
ATOM 694 C C . VAL A 1 88 ? 6.347 -7.833 13.025 1.00 72.75 88 VAL A C 1
ATOM 696 O O . VAL A 1 88 ? 6.583 -8.583 13.968 1.00 72.75 88 VAL A O 1
ATOM 699 N N . GLY A 1 89 ? 5.527 -8.186 12.035 1.00 69.25 89 GLY A N 1
ATOM 700 C CA . GLY A 1 89 ? 4.734 -9.412 12.039 1.00 69.25 89 GLY A CA 1
ATOM 701 C C . GLY A 1 89 ? 5.493 -10.642 11.548 1.00 69.25 89 GLY A C 1
ATOM 702 O O . GLY A 1 89 ? 4.891 -11.709 11.432 1.00 69.25 89 GLY A O 1
ATOM 703 N N . GLY A 1 90 ? 6.776 -10.506 11.185 1.00 68.06 90 GLY A N 1
ATOM 704 C CA . GLY A 1 90 ? 7.576 -11.580 10.584 1.00 68.06 90 GLY A CA 1
ATOM 705 C C . GLY A 1 90 ? 6.987 -12.117 9.277 1.00 68.06 90 GLY A C 1
ATOM 706 O O . GLY A 1 90 ? 7.275 -13.246 8.870 1.00 68.06 90 GLY A O 1
ATOM 707 N N . SER A 1 91 ? 6.132 -11.329 8.631 1.00 71.75 91 SER A N 1
ATOM 708 C CA . SER A 1 91 ? 5.325 -11.738 7.496 1.00 71.75 91 SER A CA 1
ATOM 709 C C . SER A 1 91 ? 6.060 -11.447 6.190 1.00 71.75 91 SER A C 1
ATOM 711 O O . SER A 1 91 ? 6.500 -10.337 5.891 1.00 71.75 91 SER A O 1
ATOM 713 N N . ASN A 1 92 ? 6.183 -12.461 5.337 1.00 74.62 92 ASN A N 1
ATOM 714 C CA . ASN A 1 92 ? 6.764 -12.261 4.015 1.00 74.62 92 ASN A CA 1
ATOM 715 C C . ASN A 1 92 ? 5.740 -11.598 3.092 1.00 74.62 92 ASN A C 1
ATOM 717 O O . ASN A 1 92 ? 4.855 -12.262 2.560 1.00 74.62 92 ASN A O 1
ATOM 721 N N . LEU A 1 93 ? 5.897 -10.298 2.854 1.00 80.50 93 LEU A N 1
ATOM 722 C CA . LEU A 1 93 ? 5.174 -9.604 1.794 1.00 80.50 93 LEU A CA 1
ATOM 723 C C . LEU A 1 93 ? 5.777 -10.000 0.435 1.00 80.50 93 LEU A C 1
ATOM 725 O O . LEU A 1 93 ? 6.844 -9.487 0.084 1.00 80.50 93 LEU A O 1
ATOM 729 N N . ASP A 1 94 ? 5.164 -10.913 -0.326 1.00 87.25 94 ASP A N 1
ATOM 730 C CA . ASP A 1 94 ? 5.622 -11.200 -1.694 1.00 87.25 94 ASP A CA 1
ATOM 731 C C . ASP A 1 94 ? 5.206 -10.038 -2.605 1.00 87.25 94 ASP A C 1
ATOM 733 O O . ASP A 1 94 ? 4.022 -9.779 -2.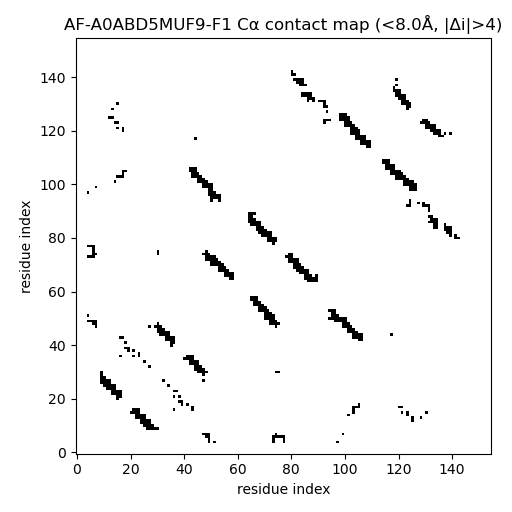807 1.00 87.25 94 ASP A O 1
ATOM 737 N N . LEU A 1 95 ? 6.192 -9.292 -3.100 1.00 90.19 95 LEU A N 1
ATOM 738 C CA . LEU A 1 95 ? 6.010 -8.187 -4.038 1.00 90.19 95 LEU A CA 1
ATOM 739 C C . LEU A 1 95 ? 7.114 -8.271 -5.076 1.00 90.19 95 LEU A C 1
ATOM 741 O O . LEU A 1 95 ? 8.307 -8.252 -4.745 1.00 90.19 95 LEU A O 1
ATOM 745 N N . ARG A 1 96 ? 6.704 -8.321 -6.334 1.00 91.56 96 ARG A N 1
ATOM 746 C CA . ARG A 1 96 ? 7.570 -8.372 -7.504 1.00 91.56 96 ARG A CA 1
ATOM 747 C C . ARG A 1 96 ? 7.506 -7.049 -8.247 1.00 91.56 96 ARG A C 1
ATOM 749 O O . ARG A 1 96 ? 6.628 -6.218 -8.033 1.00 91.56 96 ARG A O 1
ATOM 756 N N . SER A 1 97 ? 8.475 -6.835 -9.131 1.00 92.06 97 SER A N 1
ATOM 757 C CA . SER A 1 97 ? 8.390 -5.712 -10.062 1.00 92.06 97 SER A CA 1
ATOM 758 C C . SER A 1 97 ? 7.097 -5.829 -10.872 1.00 92.06 97 SER A C 1
ATOM 760 O O . SER A 1 97 ? 6.775 -6.915 -11.348 1.00 92.06 97 SER A O 1
ATOM 762 N N . ARG A 1 98 ? 6.414 -4.700 -11.067 1.00 92.12 98 ARG A N 1
ATOM 763 C CA . ARG A 1 98 ? 5.111 -4.535 -11.731 1.00 92.12 98 ARG A CA 1
ATOM 764 C C . ARG A 1 98 ? 3.887 -4.977 -10.938 1.00 92.12 98 ARG A C 1
ATOM 766 O O . ARG A 1 98 ? 2.784 -4.790 -11.442 1.00 92.12 98 ARG A O 1
ATOM 773 N N . ASP A 1 99 ? 4.052 -5.498 -9.727 1.00 94.44 99 ASP A N 1
ATOM 774 C CA . ASP A 1 99 ? 2.897 -5.780 -8.880 1.00 94.44 99 ASP A CA 1
ATOM 775 C C . ASP A 1 99 ? 2.180 -4.482 -8.508 1.00 94.44 99 ASP A C 1
ATOM 777 O O . ASP A 1 99 ? 2.808 -3.443 -8.279 1.00 94.44 99 ASP A O 1
ATOM 781 N N . ILE A 1 100 ? 0.855 -4.558 -8.424 1.00 94.38 100 ILE A N 1
ATOM 782 C CA . ILE A 1 100 ? 0.036 -3.477 -7.890 1.00 94.38 100 ILE A CA 1
ATOM 783 C C . ILE A 1 100 ? -0.031 -3.665 -6.382 1.00 94.38 100 ILE A C 1
ATOM 785 O O . ILE A 1 100 ? -0.380 -4.736 -5.881 1.00 94.38 100 ILE A O 1
ATOM 789 N N . MET A 1 101 ? 0.285 -2.607 -5.653 1.00 94.38 101 MET A N 1
ATOM 790 C CA . MET A 1 101 ? 0.218 -2.595 -4.205 1.00 94.38 101 MET A CA 1
ATOM 791 C C . MET A 1 101 ? -0.571 -1.392 -3.715 1.00 94.38 101 MET A C 1
ATOM 793 O O . MET A 1 101 ? -0.673 -0.366 -4.394 1.00 94.38 101 MET A O 1
ATOM 797 N N . TYR A 1 102 ? -1.080 -1.510 -2.498 1.00 94.06 102 TYR A N 1
ATOM 798 C CA . TYR A 1 102 ? -1.644 -0.389 -1.775 1.00 94.06 102 TYR A CA 1
ATOM 799 C C . TYR A 1 102 ? -0.935 -0.190 -0.436 1.00 94.06 102 TYR A C 1
ATOM 801 O O . TYR A 1 102 ? -0.508 -1.152 0.203 1.00 94.06 102 TYR A O 1
ATOM 809 N N . ALA A 1 103 ? -0.841 1.064 -0.001 1.00 92.00 103 ALA A N 1
ATOM 810 C CA . ALA A 1 103 ? -0.471 1.435 1.360 1.00 92.00 103 ALA A CA 1
ATOM 811 C C . ALA A 1 103 ? -1.680 2.084 2.041 1.00 92.00 103 ALA A C 1
ATOM 813 O O . ALA A 1 103 ? -2.223 3.063 1.530 1.00 92.00 103 ALA A O 1
ATOM 814 N N . GLY A 1 104 ? -2.121 1.522 3.165 1.00 92.12 104 GLY A N 1
ATOM 815 C CA . GLY A 1 104 ? -3.211 2.049 3.979 1.00 92.12 104 GLY A CA 1
ATOM 816 C C . GLY A 1 104 ? -2.683 2.861 5.159 1.00 92.12 104 GLY A C 1
ATOM 817 O O . GLY A 1 104 ? -1.776 2.431 5.878 1.00 92.12 104 GLY A O 1
ATOM 818 N N . TYR A 1 105 ? -3.284 4.030 5.369 1.00 90.12 105 TYR A N 1
ATOM 819 C CA . TYR A 1 105 ? -2.881 5.004 6.374 1.00 90.12 105 TYR A CA 1
ATOM 820 C C . TYR A 1 105 ? -4.016 5.277 7.353 1.00 90.12 105 TYR A C 1
ATOM 822 O O . TYR A 1 105 ? -5.118 5.650 6.943 1.00 90.12 105 TYR A O 1
ATOM 830 N N . LYS A 1 106 ? -3.727 5.179 8.652 1.00 89.69 106 LYS A N 1
ATOM 831 C CA . LYS A 1 106 ? -4.600 5.743 9.684 1.00 89.69 106 LYS A CA 1
ATOM 832 C C . LYS A 1 106 ? -4.515 7.269 9.611 1.00 89.69 106 LYS A C 1
ATOM 834 O O . LYS A 1 106 ? -3.423 7.831 9.511 1.00 89.69 106 LYS A O 1
ATOM 839 N N . ILE A 1 107 ? -5.661 7.929 9.689 1.00 86.12 107 ILE A N 1
ATOM 840 C CA . ILE A 1 107 ? -5.779 9.375 9.854 1.00 86.12 107 ILE A CA 1
ATOM 841 C C . ILE A 1 107 ? -5.776 9.665 11.359 1.00 86.12 107 ILE A C 1
ATOM 843 O O . ILE A 1 107 ? -6.648 9.204 12.098 1.00 86.12 107 ILE A O 1
ATOM 847 N N . GLY A 1 108 ? -4.770 10.395 11.831 1.00 76.75 108 GLY A N 1
ATOM 848 C CA . GLY A 1 108 ? -4.723 10.916 13.194 1.00 76.75 108 GLY A CA 1
ATOM 849 C C . GLY A 1 108 ? -4.845 12.435 13.219 1.00 76.75 108 GLY A C 1
ATOM 850 O O . GLY A 1 108 ? -4.502 13.126 12.255 1.00 76.75 108 GLY A O 1
ATOM 851 N N . LYS A 1 109 ? -5.325 12.960 14.350 1.00 63.81 109 LYS A N 1
ATOM 852 C CA . LYS A 1 109 ? -5.391 14.405 14.588 1.00 63.81 109 LYS A CA 1
ATOM 853 C C . LYS A 1 109 ? -3.983 14.938 14.851 1.00 63.81 109 LYS A C 1
ATOM 855 O O . LYS A 1 109 ? -3.281 14.414 15.714 1.00 63.81 109 LYS A O 1
ATOM 860 N N . GLY A 1 110 ? -3.568 15.952 14.096 1.00 59.12 110 GLY A N 1
ATOM 861 C CA . GLY A 1 110 ? -2.357 16.704 14.394 1.00 59.12 110 GLY A CA 1
ATOM 862 C C . GLY A 1 110 ? -2.489 17.522 15.678 1.00 59.12 110 GLY A C 1
ATOM 863 O O . GLY A 1 110 ? -3.593 17.851 16.110 1.00 59.12 110 GLY A O 1
ATOM 864 N N . ASN A 1 111 ? -1.349 17.880 16.275 1.00 55.34 111 ASN A N 1
ATOM 865 C CA . ASN A 1 111 ? -1.303 18.722 17.478 1.00 55.34 111 ASN A CA 1
ATOM 866 C C . ASN A 1 111 ? -1.748 20.172 17.200 1.00 55.34 111 ASN A C 1
ATOM 868 O O . ASN A 1 111 ? -2.108 20.887 18.128 1.00 55.34 111 ASN A O 1
ATOM 872 N N . ASN A 1 112 ? -1.767 20.587 15.928 1.00 53.47 112 ASN A N 1
ATOM 873 C CA . ASN A 1 112 ? -2.400 21.821 15.467 1.00 53.47 112 ASN A CA 1
ATOM 874 C C . ASN A 1 112 ? -3.614 21.465 14.603 1.00 53.47 112 ASN A C 1
ATOM 876 O O . ASN A 1 112 ? -3.552 20.539 13.796 1.00 53.47 112 ASN A O 1
ATOM 880 N N . LYS A 1 113 ? -4.701 22.227 14.767 1.00 49.75 113 LYS A N 1
ATOM 881 C CA . LYS A 1 113 ? -6.043 21.973 14.207 1.00 49.75 113 LYS A CA 1
ATOM 882 C C . LYS A 1 113 ? -6.121 21.878 12.668 1.00 49.75 113 LYS A C 1
ATOM 884 O O . LYS A 1 113 ? -7.174 21.514 12.160 1.00 49.75 113 LYS A O 1
ATOM 889 N N . ASP A 1 114 ? -5.023 22.123 11.947 1.00 49.91 114 ASP A N 1
ATOM 890 C CA . ASP A 1 114 ? -5.014 22.345 10.492 1.00 49.91 114 ASP A CA 1
ATOM 891 C C . ASP A 1 114 ? -4.263 21.280 9.669 1.00 49.91 114 ASP A C 1
ATOM 893 O O . ASP A 1 114 ? -4.037 21.462 8.463 1.00 49.91 114 ASP A O 1
ATOM 897 N N . TRP A 1 115 ? -3.827 20.173 10.284 1.00 49.81 115 TRP A N 1
ATOM 898 C CA . TRP A 1 115 ? -3.213 19.071 9.538 1.00 49.81 115 TRP A CA 1
ATOM 899 C C . TRP A 1 115 ? -3.568 17.685 10.076 1.00 49.81 115 TRP A C 1
ATOM 901 O O . TRP A 1 115 ? -3.444 17.376 11.261 1.00 49.81 115 TRP A O 1
ATOM 911 N N . GLU A 1 116 ? -3.976 16.821 9.150 1.00 62.19 116 GLU A N 1
ATOM 912 C CA . GLU A 1 116 ? -4.099 15.385 9.369 1.00 62.19 116 GLU A CA 1
ATOM 913 C C . GLU A 1 116 ? -2.711 14.747 9.307 1.00 62.19 116 GLU A C 1
ATOM 915 O O . GLU A 1 116 ? -1.943 14.990 8.370 1.00 62.19 116 GLU A O 1
ATOM 920 N N . LYS A 1 117 ? -2.386 13.905 10.289 1.00 69.19 117 LYS A N 1
ATOM 921 C CA . LYS A 1 117 ? -1.183 13.075 10.241 1.00 69.19 117 LYS A CA 1
ATOM 922 C C . LYS A 1 117 ? -1.567 11.700 9.710 1.00 69.19 117 LYS A C 1
ATOM 924 O O . LYS A 1 117 ? -2.457 11.051 10.256 1.00 69.19 117 LYS A O 1
ATOM 929 N N . LEU A 1 118 ? -0.906 11.277 8.636 1.00 73.44 118 LEU A N 1
ATOM 930 C CA . LEU A 1 118 ? -1.073 9.941 8.077 1.00 73.44 118 LEU A CA 1
ATOM 931 C C . LEU A 1 118 ? -0.040 9.009 8.696 1.00 73.44 118 LEU A C 1
ATOM 933 O O . LEU A 1 118 ? 1.162 9.254 8.599 1.00 73.44 118 LEU A O 1
ATOM 937 N N . PHE A 1 119 ? -0.522 7.940 9.312 1.00 76.88 119 PHE A N 1
ATOM 938 C CA . PHE A 1 119 ? 0.316 6.907 9.899 1.00 76.88 119 PHE A CA 1
ATOM 939 C C . PHE A 1 119 ? 0.204 5.657 9.038 1.00 76.88 119 PHE A C 1
ATOM 941 O O . PHE A 1 119 ? -0.887 5.081 8.964 1.00 76.88 119 PHE A O 1
ATOM 948 N N . PRO A 1 120 ? 1.277 5.253 8.342 1.00 79.75 120 PRO A N 1
ATOM 949 C CA . PRO A 1 120 ? 1.253 3.997 7.619 1.00 79.75 120 PRO A CA 1
ATOM 950 C C . PRO A 1 120 ? 1.025 2.857 8.597 1.00 79.75 120 PRO A C 1
ATOM 952 O O . PRO A 1 120 ? 1.659 2.799 9.645 1.00 79.75 120 PRO A O 1
ATOM 955 N N . ALA A 1 121 ? 0.087 1.985 8.256 1.00 83.12 121 ALA A N 1
ATOM 956 C CA . ALA A 1 121 ? -0.322 0.902 9.140 1.00 83.12 121 ALA A CA 1
ATOM 957 C C . ALA A 1 121 ? -0.402 -0.438 8.415 1.00 83.12 121 ALA A C 1
ATOM 959 O O . ALA A 1 121 ? -0.257 -1.480 9.045 1.00 83.12 121 ALA A O 1
ATOM 960 N N . ILE A 1 122 ? -0.626 -0.427 7.099 1.00 88.62 122 ILE A N 1
ATOM 961 C CA . ILE A 1 122 ? -0.748 -1.657 6.326 1.00 88.62 122 ILE A CA 1
ATOM 962 C C . ILE A 1 122 ? -0.226 -1.484 4.904 1.00 88.62 122 ILE A C 1
ATOM 964 O O . ILE A 1 122 ? -0.437 -0.449 4.271 1.00 88.62 122 ILE A O 1
ATOM 968 N N . LEU A 1 123 ? 0.427 -2.518 4.388 1.00 91.12 123 LEU A N 1
ATOM 969 C CA . LEU A 1 123 ? 0.767 -2.654 2.973 1.00 91.12 123 LEU A CA 1
ATOM 970 C C . LEU A 1 123 ? 0.140 -3.923 2.438 1.00 91.12 123 LEU A C 1
ATOM 972 O O . LEU A 1 123 ? 0.227 -4.959 3.089 1.00 91.12 123 LEU A O 1
ATOM 976 N N . GLY A 1 124 ? -0.458 -3.856 1.253 1.00 91.62 124 GLY A N 1
ATOM 977 C CA . GLY A 1 124 ? -1.034 -5.022 0.600 1.00 91.62 124 GLY A CA 1
ATOM 978 C C . GLY A 1 124 ? -0.616 -5.161 -0.854 1.00 91.62 124 GLY A C 1
ATOM 979 O O . GLY A 1 124 ? -0.492 -4.171 -1.571 1.00 91.62 124 GLY A O 1
ATOM 980 N N . ASN A 1 125 ? -0.412 -6.402 -1.286 1.00 92.81 125 ASN A N 1
ATOM 981 C CA . ASN A 1 125 ? -0.306 -6.776 -2.690 1.00 92.81 125 ASN A CA 1
ATOM 982 C C . ASN A 1 125 ? -1.717 -7.074 -3.205 1.00 92.81 125 ASN A C 1
ATOM 984 O O . ASN A 1 125 ? -2.396 -7.975 -2.709 1.00 92.81 125 ASN A O 1
ATOM 988 N N . VAL A 1 126 ? -2.155 -6.319 -4.208 1.00 91.44 126 VAL A N 1
ATOM 989 C CA . VAL A 1 126 ? -3.485 -6.472 -4.801 1.00 91.44 126 VAL A CA 1
ATOM 990 C C . VAL A 1 126 ? -3.623 -7.812 -5.523 1.00 91.44 126 VAL A C 1
ATOM 992 O O . VAL A 1 126 ? -4.667 -8.452 -5.440 1.00 91.44 126 VAL A O 1
ATOM 995 N N . THR A 1 127 ? -2.572 -8.257 -6.211 1.00 85.50 127 THR A N 1
ATOM 996 C CA . THR A 1 127 ? -2.581 -9.485 -7.014 1.00 85.50 127 THR A CA 1
ATOM 997 C C . THR A 1 127 ? -2.685 -10.724 -6.131 1.00 85.50 127 THR A C 1
ATOM 999 O O . THR A 1 127 ? -3.465 -11.629 -6.414 1.00 85.50 127 THR A O 1
ATOM 1002 N N . THR A 1 128 ? -1.908 -10.774 -5.047 1.00 87.00 128 THR A N 1
ATOM 1003 C CA . THR A 1 128 ? -1.866 -11.943 -4.153 1.00 87.00 128 THR A CA 1
ATOM 1004 C C . THR A 1 128 ? -2.842 -11.842 -2.981 1.00 87.00 128 THR A C 1
ATOM 1006 O O . THR A 1 128 ? -3.006 -12.813 -2.245 1.00 87.00 128 THR A O 1
ATOM 1009 N N . ASN A 1 129 ? -3.503 -10.692 -2.789 1.00 85.00 129 ASN A N 1
ATOM 1010 C CA . ASN A 1 129 ? -4.332 -10.372 -1.619 1.00 85.00 129 ASN A CA 1
ATOM 1011 C C . ASN A 1 129 ? -3.609 -10.575 -0.269 1.00 85.00 129 ASN A C 1
ATOM 1013 O O . ASN A 1 129 ? -4.253 -10.799 0.763 1.00 85.00 129 ASN A O 1
ATOM 1017 N N . GLN A 1 130 ? -2.276 -10.512 -0.276 1.00 87.50 130 GLN A N 1
ATOM 1018 C CA . GLN A 1 130 ? -1.447 -10.539 0.925 1.00 87.50 130 GLN A CA 1
ATOM 1019 C C . GLN A 1 130 ? -1.335 -9.136 1.505 1.00 87.50 130 GLN A C 1
ATOM 1021 O O . GLN A 1 130 ? -1.246 -8.164 0.757 1.00 87.50 130 GLN A O 1
ATOM 1026 N N . CYS A 1 131 ? -1.281 -9.028 2.828 1.00 88.81 131 CYS A N 1
ATOM 1027 C CA . CYS A 1 131 ? -1.010 -7.772 3.508 1.00 88.81 131 CYS A CA 1
ATOM 1028 C C . CYS A 1 131 ? -0.099 -7.977 4.714 1.00 88.81 131 CYS A C 1
ATOM 1030 O O . CYS A 1 131 ? -0.082 -9.056 5.303 1.00 88.81 131 CYS A O 1
ATOM 1032 N N . VAL A 1 132 ? 0.632 -6.930 5.081 1.00 87.25 132 VAL A N 1
ATOM 1033 C CA . VAL A 1 132 ? 1.473 -6.885 6.278 1.00 87.25 132 VAL A CA 1
ATOM 1034 C C . VAL A 1 132 ? 1.190 -5.619 7.065 1.00 87.25 132 VAL A C 1
ATOM 1036 O O . VAL A 1 132 ? 0.972 -4.553 6.479 1.00 87.25 132 VAL A O 1
ATOM 1039 N N . LEU A 1 133 ? 1.191 -5.755 8.386 1.00 83.75 133 LEU A N 1
ATOM 1040 C CA . LEU A 1 133 ? 1.097 -4.631 9.306 1.00 83.75 133 LEU A CA 1
ATOM 1041 C C . LEU A 1 133 ? 2.456 -3.941 9.405 1.00 83.75 133 LEU A C 1
ATOM 1043 O O . LEU A 1 133 ? 3.500 -4.591 9.391 1.00 83.75 133 LEU A O 1
ATOM 1047 N N . ILE A 1 134 ? 2.426 -2.619 9.491 1.00 82.69 134 ILE A N 1
ATOM 1048 C CA . ILE A 1 134 ? 3.620 -1.785 9.617 1.00 82.69 134 ILE A CA 1
ATOM 1049 C C . ILE A 1 134 ? 3.614 -1.148 10.999 1.00 82.69 134 ILE A C 1
ATOM 1051 O O . ILE A 1 134 ? 2.567 -0.689 11.460 1.00 82.69 134 ILE A O 1
ATOM 1055 N N . GLU A 1 135 ? 4.777 -1.094 11.641 1.00 68.94 135 GLU A N 1
ATOM 1056 C CA . GLU A 1 135 ? 4.917 -0.429 12.934 1.00 68.94 135 GLU A CA 1
ATOM 1057 C C . GLU A 1 135 ? 4.765 1.099 12.817 1.00 68.94 135 GLU A C 1
ATOM 1059 O O . GLU A 1 135 ? 5.240 1.741 11.871 1.00 68.94 135 GLU A O 1
ATOM 1064 N N . GLU A 1 136 ? 4.094 1.705 13.798 1.00 58.31 136 GLU A N 1
ATOM 1065 C CA . GLU A 1 136 ? 3.937 3.157 13.873 1.00 58.31 136 GLU A CA 1
ATOM 1066 C C . GLU A 1 136 ? 5.301 3.822 14.137 1.00 58.31 136 GLU A C 1
ATOM 1068 O O . GLU A 1 136 ? 5.990 3.492 15.093 1.00 58.31 136 GLU A O 1
ATOM 1073 N N . GLY A 1 137 ? 5.697 4.780 13.291 1.00 50.81 137 GLY A N 1
ATOM 1074 C CA . GLY A 1 137 ? 7.007 5.457 13.381 1.00 50.81 137 GLY A CA 1
ATOM 1075 C C . GLY A 1 137 ? 7.847 5.345 12.112 1.00 50.81 137 GLY A C 1
ATOM 1076 O O . GLY A 1 137 ? 8.808 6.090 11.921 1.00 50.81 137 GLY A O 1
ATOM 1077 N N . VAL A 1 138 ? 7.420 4.486 11.193 1.00 50.22 138 VAL A N 1
ATOM 1078 C CA . VAL A 1 138 ? 8.016 4.333 9.879 1.00 50.22 138 VAL A CA 1
ATOM 1079 C C . VAL A 1 138 ? 7.829 5.584 9.011 1.00 50.22 138 VAL A C 1
ATOM 1081 O O . VAL A 1 138 ? 6.735 6.122 8.814 1.00 50.22 138 VAL A O 1
ATOM 1084 N N . ASN A 1 139 ? 8.945 6.027 8.452 1.00 50.12 139 ASN A N 1
ATOM 1085 C CA . ASN A 1 139 ? 9.105 7.286 7.758 1.00 50.12 139 ASN A CA 1
ATOM 1086 C C . ASN A 1 139 ? 8.675 7.161 6.273 1.00 50.12 139 ASN A C 1
ATOM 1088 O O . ASN A 1 139 ? 9.464 6.770 5.421 1.00 50.12 139 ASN A O 1
ATOM 1092 N N . ILE A 1 140 ? 7.423 7.511 5.939 1.00 51.69 140 ILE A N 1
ATOM 1093 C CA . ILE A 1 140 ? 6.972 7.722 4.540 1.00 51.69 140 ILE A CA 1
ATOM 1094 C C . ILE A 1 140 ? 6.970 9.231 4.247 1.00 51.69 140 ILE A C 1
ATOM 1096 O O . ILE A 1 140 ? 5.938 9.832 3.953 1.00 51.69 140 ILE A O 1
ATOM 1100 N N . TRP A 1 141 ? 8.105 9.907 4.436 1.00 45.62 141 TRP A N 1
ATOM 1101 C CA . TRP A 1 141 ? 8.130 11.377 4.446 1.00 45.62 141 TRP A CA 1
ATOM 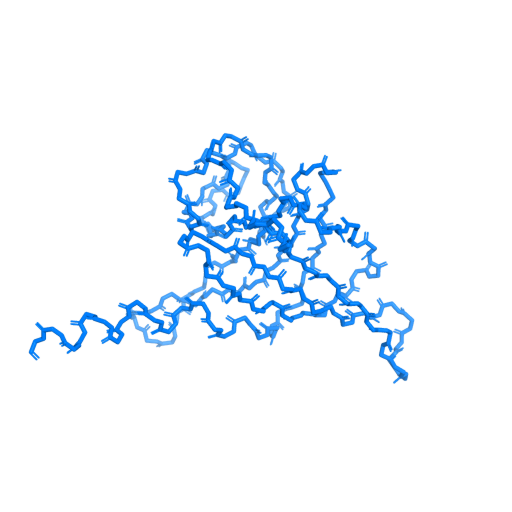1102 C C . TRP A 1 141 ? 8.121 12.059 3.073 1.00 45.62 141 TRP A C 1
ATOM 1104 O O . TRP A 1 141 ? 7.879 13.262 3.007 1.00 45.62 141 TRP A O 1
ATOM 1114 N N . GLU A 1 142 ? 8.301 11.347 1.961 1.00 47.28 142 GLU A N 1
ATOM 1115 C CA . GLU A 1 142 ? 8.480 12.021 0.662 1.00 47.28 142 GLU A CA 1
ATOM 1116 C C . GLU A 1 142 ? 7.192 12.298 -0.134 1.00 47.28 142 GLU A C 1
ATOM 1118 O O . GLU A 1 142 ? 7.233 12.992 -1.147 1.00 47.28 142 GLU A O 1
ATOM 1123 N N . LEU A 1 143 ? 6.025 11.798 0.286 1.00 45.69 143 LEU A N 1
ATOM 1124 C CA . LEU A 1 143 ? 4.814 11.869 -0.551 1.00 45.69 143 LEU A CA 1
ATOM 1125 C C . LEU A 1 143 ? 3.934 13.110 -0.333 1.00 45.69 143 LEU A C 1
ATOM 1127 O O . LEU A 1 143 ? 3.235 13.521 -1.256 1.00 45.69 143 LEU A O 1
ATOM 1131 N N . ILE A 1 144 ? 3.944 13.718 0.857 1.00 48.19 144 ILE A N 1
ATOM 1132 C CA . ILE A 1 144 ? 2.954 14.756 1.224 1.00 48.19 144 ILE A CA 1
ATOM 1133 C C . ILE A 1 144 ? 3.498 16.184 1.038 1.00 48.19 144 ILE A C 1
ATOM 1135 O O . ILE A 1 144 ? 2.720 17.125 0.876 1.00 48.19 144 ILE A O 1
ATOM 1139 N N . ARG A 1 145 ? 4.824 16.371 0.993 1.00 44.53 145 ARG A N 1
ATOM 1140 C CA . ARG A 1 145 ? 5.434 17.713 0.988 1.00 44.53 145 ARG A CA 1
ATOM 1141 C C . ARG A 1 145 ? 5.193 18.514 -0.299 1.00 44.53 145 ARG A C 1
ATOM 1143 O O . ARG A 1 145 ? 5.125 19.737 -0.251 1.00 44.53 145 ARG A O 1
ATOM 1150 N N . GLU A 1 146 ? 4.970 17.854 -1.435 1.00 45.62 146 GLU A N 1
ATOM 1151 C CA . GLU A 1 146 ? 4.916 18.528 -2.743 1.00 45.62 146 GLU A CA 1
ATOM 1152 C C . GLU A 1 146 ? 3.589 19.227 -3.085 1.00 45.62 146 GLU A C 1
ATOM 1154 O O . GLU A 1 146 ? 3.551 19.997 -4.050 1.00 45.62 146 GLU A O 1
ATOM 1159 N N . LYS A 1 147 ? 2.491 18.981 -2.350 1.00 44.81 147 LYS A N 1
ATOM 1160 C CA . LYS A 1 147 ? 1.193 19.592 -2.697 1.00 44.81 147 LYS A CA 1
ATOM 1161 C C . LYS A 1 147 ? 1.070 21.042 -2.208 1.00 44.81 147 LYS A C 1
ATOM 1163 O O . LYS A 1 147 ? 0.440 21.839 -2.884 1.00 44.81 147 LYS A O 1
ATOM 1168 N N . ARG A 1 148 ? 1.712 21.418 -1.091 1.00 45.75 148 ARG A N 1
ATOM 1169 C CA . ARG A 1 148 ? 1.620 22.789 -0.537 1.00 45.75 148 ARG A CA 1
ATOM 1170 C C . ARG A 1 148 ? 2.664 23.768 -1.083 1.00 45.75 148 ARG A C 1
ATOM 1172 O O . ARG A 1 148 ? 2.343 24.942 -1.225 1.00 45.75 148 ARG A O 1
ATOM 1179 N N . GLU A 1 149 ? 3.862 23.313 -1.457 1.00 47.22 149 GLU A N 1
ATOM 1180 C CA . GLU A 1 149 ? 4.887 24.213 -2.023 1.00 47.22 149 GLU A CA 1
ATOM 1181 C C . GLU A 1 149 ? 4.488 24.731 -3.425 1.00 47.22 149 GLU A C 1
ATOM 1183 O O . GLU A 1 149 ? 4.758 25.883 -3.764 1.00 47.22 149 GLU A O 1
ATOM 1188 N N . ARG A 1 150 ? 3.741 23.937 -4.212 1.00 49.34 150 ARG A N 1
ATOM 1189 C CA . ARG A 1 150 ? 3.200 24.370 -5.517 1.00 49.34 150 ARG A CA 1
ATOM 1190 C C . ARG A 1 150 ? 2.047 25.372 -5.419 1.00 49.34 150 ARG A C 1
ATOM 1192 O O . ARG A 1 150 ? 1.920 26.208 -6.310 1.00 49.34 150 ARG A O 1
ATOM 1199 N N . ASP A 1 151 ? 1.254 25.310 -4.353 1.00 49.91 151 ASP A N 1
ATOM 1200 C CA . ASP A 1 151 ? 0.146 26.246 -4.128 1.00 49.91 151 ASP A CA 1
ATOM 1201 C C . ASP A 1 151 ? 0.617 27.557 -3.469 1.00 49.91 151 ASP A C 1
ATOM 1203 O O . ASP A 1 151 ? -0.034 28.589 -3.621 1.00 49.91 151 ASP A O 1
ATOM 1207 N N . GLN A 1 152 ? 1.777 27.551 -2.796 1.00 48.84 152 GLN A N 1
ATOM 1208 C CA . GLN A 1 152 ? 2.408 28.760 -2.249 1.00 48.84 152 GLN A CA 1
ATOM 1209 C C . GLN A 1 152 ? 3.338 29.484 -3.235 1.00 48.84 152 GLN A C 1
ATOM 1211 O O . GLN A 1 152 ? 3.488 30.690 -3.113 1.00 48.84 152 GLN A O 1
ATOM 1216 N N . SER A 1 153 ? 3.900 28.811 -4.247 1.00 51.22 153 SER A N 1
ATOM 1217 C CA . SER A 1 153 ? 4.685 29.465 -5.321 1.00 51.22 153 SER A CA 1
ATOM 1218 C C . SER A 1 153 ? 3.838 30.079 -6.449 1.00 51.22 153 SER A C 1
ATOM 1220 O O . SER A 1 153 ? 4.379 30.498 -7.470 1.00 51.22 153 SER A O 1
ATOM 1222 N N . LYS A 1 154 ? 2.507 30.112 -6.305 1.00 49.94 154 LYS A N 1
ATOM 1223 C CA . LYS A 1 154 ? 1.577 30.749 -7.257 1.00 49.94 154 LYS A CA 1
ATOM 1224 C C . LYS A 1 154 ? 0.821 31.946 -6.662 1.00 49.94 154 LYS A C 1
ATOM 1226 O O . LYS A 1 154 ? -0.215 32.330 -7.203 1.00 49.94 154 LYS A O 1
ATOM 1231 N N . ARG A 1 155 ? 1.308 32.516 -5.558 1.00 44.06 155 ARG A N 1
ATOM 1232 C CA . ARG A 1 155 ? 0.801 33.767 -4.983 1.00 44.06 155 ARG A CA 1
ATOM 1233 C C . ARG A 1 155 ? 1.900 34.807 -4.912 1.00 44.06 155 ARG A C 1
ATOM 1235 O O . ARG A 1 155 ? 3.040 34.405 -4.603 1.00 44.06 155 ARG A O 1
#

Sequence (155 aa):
MPKRLEPPPLGPYRIVCPYCESKDSQNLTNTFSDCLCSNCGKSFRVLLTTVRAKRGRATKGMRCGHREYIIRIIISGNVERVLQFEDVGGSNLDLRSRDIMYAGYKIGKGNNKDWEKLFPAILGNVTTNQCVLIEEGVNIWELIREKRERDQSKR